Protein AF-A0A7R9I7J0-F1 (afdb_monomer_lite)

Structure (mmCIF, N/CA/C/O backbone):
data_AF-A0A7R9I7J0-F1
#
_entry.id   AF-A0A7R9I7J0-F1
#
loop_
_atom_site.group_PDB
_atom_site.id
_atom_site.type_symbol
_atom_site.label_atom_id
_atom_site.label_alt_id
_atom_site.label_comp_id
_atom_site.label_asym_id
_atom_site.label_entity_id
_atom_site.label_seq_id
_atom_site.pdbx_PDB_ins_code
_atom_site.Cartn_x
_atom_site.Cartn_y
_atom_site.Cartn_z
_atom_site.occupancy
_atom_site.B_iso_or_equiv
_atom_site.auth_seq_id
_atom_site.auth_comp_id
_atom_site.auth_asym_id
_atom_site.auth_atom_id
_atom_site.pdbx_PDB_model_num
ATOM 1 N N . MET A 1 1 ? -8.932 -5.254 -7.037 1.00 58.69 1 MET A N 1
ATOM 2 C CA . MET A 1 1 ? -7.591 -5.316 -7.656 1.00 58.69 1 MET A CA 1
ATOM 3 C C . MET A 1 1 ? -7.175 -3.892 -7.973 1.00 58.69 1 MET A C 1
ATOM 5 O O . MET A 1 1 ? -8.013 -3.169 -8.493 1.00 58.69 1 MET A O 1
ATOM 9 N N . THR A 1 2 ? -5.963 -3.481 -7.601 1.00 77.88 2 THR A N 1
ATOM 10 C CA . THR A 1 2 ? -5.489 -2.081 -7.663 1.00 77.88 2 THR A CA 1
ATOM 11 C C . THR A 1 2 ? -4.429 -1.831 -8.735 1.00 77.88 2 THR A C 1
ATOM 13 O O . THR A 1 2 ? -3.881 -0.741 -8.774 1.00 77.88 2 THR A O 1
ATOM 16 N N . GLY A 1 3 ? -4.116 -2.813 -9.585 1.00 87.56 3 GLY A N 1
ATOM 17 C CA . GLY A 1 3 ? -3.212 -2.579 -10.714 1.00 87.56 3 GLY A CA 1
ATOM 18 C C . GLY A 1 3 ? -3.819 -1.680 -11.789 1.00 87.56 3 GLY A C 1
ATOM 19 O O . GLY A 1 3 ? -4.975 -1.266 -11.687 1.00 87.56 3 GLY A O 1
ATOM 20 N N . ASP A 1 4 ? -3.058 -1.448 -12.851 1.00 93.06 4 ASP A N 1
ATOM 21 C CA . ASP A 1 4 ? -3.454 -0.582 -13.961 1.00 93.06 4 ASP A CA 1
ATOM 22 C C . ASP A 1 4 ? -4.636 -1.150 -14.760 1.00 93.06 4 ASP A C 1
ATOM 24 O O . ASP A 1 4 ? -4.475 -1.991 -15.647 1.00 93.06 4 ASP A O 1
ATOM 28 N N . TRP A 1 5 ? -5.841 -0.665 -14.453 1.00 89.12 5 TRP A N 1
ATOM 29 C CA . TRP A 1 5 ? -7.087 -1.052 -15.113 1.00 89.12 5 TRP A CA 1
ATOM 30 C C . TRP A 1 5 ? -7.952 0.178 -15.397 1.00 89.12 5 TRP A C 1
ATOM 32 O O . TRP A 1 5 ? -7.953 1.151 -14.648 1.00 89.12 5 TRP A O 1
ATOM 42 N N . SER A 1 6 ? -8.738 0.137 -16.473 1.00 87.19 6 SER A N 1
ATOM 43 C CA . SER A 1 6 ? -9.725 1.177 -16.773 1.00 87.19 6 SER A CA 1
ATOM 44 C C . SER A 1 6 ? -11.091 0.848 -16.162 1.00 87.19 6 SER A C 1
ATOM 46 O O . SER A 1 6 ? -11.452 -0.316 -15.996 1.00 87.19 6 SER A O 1
ATOM 48 N N . GLY A 1 7 ? -11.868 1.883 -15.818 1.00 85.50 7 GLY A N 1
ATOM 49 C CA . GLY A 1 7 ? -13.247 1.721 -15.332 1.00 85.50 7 GLY A CA 1
ATOM 50 C C . GLY A 1 7 ? -13.379 1.053 -13.959 1.00 85.50 7 GLY A C 1
ATOM 51 O O . GLY A 1 7 ? -14.442 0.531 -13.631 1.00 85.50 7 GLY A O 1
ATOM 52 N N . VAL A 1 8 ? -12.311 1.050 -13.163 1.00 89.19 8 VAL A N 1
ATOM 53 C CA . VAL A 1 8 ? -12.310 0.530 -11.793 1.00 89.19 8 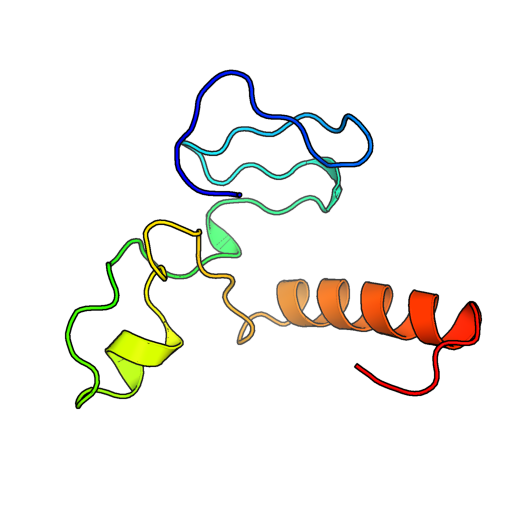VAL A CA 1
ATOM 54 C C . VAL A 1 8 ? -12.870 1.550 -10.805 1.00 89.19 8 VAL A C 1
ATOM 56 O O . VAL A 1 8 ? -12.729 2.759 -10.970 1.00 89.19 8 VAL A O 1
ATOM 59 N N . SER A 1 9 ? -13.491 1.040 -9.746 1.00 92.06 9 SER A N 1
ATOM 60 C CA . SER A 1 9 ? -13.958 1.807 -8.593 1.00 92.06 9 SER A CA 1
ATOM 61 C C . SER A 1 9 ? -13.631 1.049 -7.311 1.00 92.06 9 SER A C 1
ATOM 63 O O . SER A 1 9 ? -13.538 -0.182 -7.317 1.00 92.06 9 SER A O 1
ATOM 65 N N . GLY A 1 10 ? -13.490 1.760 -6.193 1.00 89.31 10 GLY A N 1
ATOM 66 C CA . GLY A 1 10 ? -13.377 1.113 -4.886 1.00 89.31 10 GLY A CA 1
ATOM 67 C C . GLY A 1 10 ? -14.652 0.350 -4.510 1.00 89.31 10 GLY A C 1
ATOM 68 O O . GLY A 1 10 ? -15.727 0.612 -5.049 1.00 89.31 10 GLY A O 1
ATOM 69 N N . THR A 1 11 ? -14.556 -0.566 -3.542 1.00 89.12 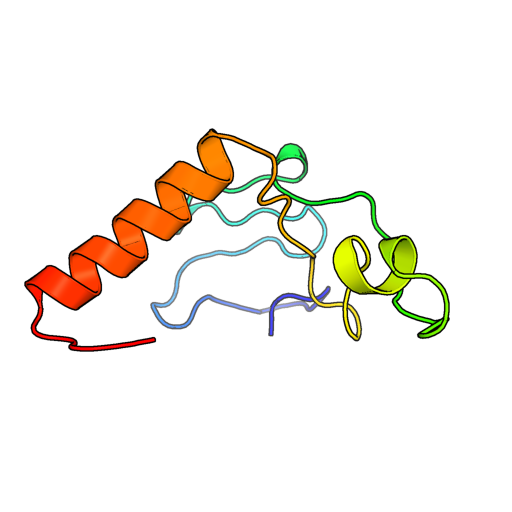11 THR A N 1
ATOM 70 C CA . THR A 1 11 ? -15.689 -1.385 -3.061 1.00 89.12 11 THR A CA 1
ATOM 71 C C . THR A 1 11 ? -16.884 -0.540 -2.592 1.00 89.12 11 THR A C 1
ATOM 73 O O . THR A 1 11 ? -18.025 -0.963 -2.731 1.00 89.12 11 THR A O 1
ATOM 76 N N . GLY A 1 12 ? -16.634 0.674 -2.087 1.00 89.44 12 GLY A N 1
ATOM 77 C CA . GLY A 1 12 ? -17.659 1.658 -1.708 1.00 89.44 12 GLY A CA 1
ATOM 78 C C . GLY A 1 12 ? -18.044 2.658 -2.809 1.00 89.44 12 GLY A C 1
ATOM 79 O O . GLY A 1 12 ? -18.629 3.690 -2.500 1.00 89.44 12 GLY A O 1
ATOM 80 N N . GLY A 1 13 ? -17.673 2.411 -4.070 1.00 92.69 13 GLY A N 1
ATOM 81 C CA . GLY A 1 13 ? -17.945 3.305 -5.203 1.00 92.69 13 GLY A CA 1
ATOM 82 C C . GLY A 1 13 ? -17.018 4.521 -5.304 1.00 92.69 13 GLY A C 1
ATOM 83 O O . GLY A 1 13 ? -17.298 5.441 -6.069 1.00 92.69 13 GLY A O 1
ATOM 84 N N . SER A 1 14 ? -15.919 4.553 -4.545 1.00 92.31 14 SER A N 1
ATOM 85 C CA . SER A 1 14 ? -14.943 5.641 -4.623 1.00 92.31 14 SER A CA 1
ATOM 86 C C . SER A 1 14 ? -14.238 5.676 -5.979 1.00 92.31 14 SER A C 1
ATOM 88 O O . SER A 1 14 ? -13.926 4.633 -6.565 1.00 92.31 14 SER A O 1
ATOM 90 N N . SER A 1 15 ? -13.959 6.889 -6.458 1.00 91.88 15 SER A N 1
ATOM 91 C CA . SER A 1 15 ? -13.123 7.098 -7.637 1.00 91.88 15 SER A CA 1
ATOM 92 C C . SER A 1 15 ? -11.680 6.671 -7.367 1.00 91.88 15 SER A C 1
ATOM 94 O O . SER A 1 15 ? -11.180 6.757 -6.242 1.00 91.88 15 SER A O 1
ATOM 96 N N . VAL A 1 16 ? -11.015 6.206 -8.421 1.00 92.69 16 VAL A N 1
ATOM 97 C CA . VAL A 1 16 ? -9.614 5.787 -8.412 1.00 92.69 16 VAL A CA 1
ATOM 98 C C . VAL A 1 16 ? -8.988 6.122 -9.764 1.00 92.69 16 VAL A C 1
ATOM 100 O O . VAL A 1 16 ? -9.653 6.044 -10.797 1.00 92.69 16 VAL A O 1
ATOM 103 N N . ASP A 1 17 ? -7.716 6.495 -9.742 1.00 93.88 17 ASP A N 1
ATOM 104 C CA . ASP A 1 17 ? -6.864 6.631 -10.919 1.00 93.88 17 ASP A CA 1
ATOM 105 C C . ASP A 1 17 ? -5.648 5.720 -10.729 1.00 93.88 17 ASP A C 1
ATOM 107 O O . ASP A 1 17 ? -4.650 6.112 -10.126 1.00 93.88 17 ASP A O 1
ATOM 111 N N . THR A 1 18 ? -5.756 4.467 -11.174 1.00 94.00 18 THR A N 1
ATOM 112 C CA . THR A 1 18 ? -4.711 3.459 -10.936 1.00 94.00 18 THR A CA 1
ATOM 113 C C . THR A 1 18 ? -3.410 3.818 -11.646 1.00 94.00 18 THR A C 1
ATOM 115 O O . THR A 1 18 ? -2.358 3.765 -11.023 1.00 94.00 18 THR A O 1
ATOM 118 N N . TYR A 1 19 ? -3.489 4.334 -12.877 1.00 94.62 19 TYR A N 1
ATOM 119 C CA . TYR A 1 19 ? -2.314 4.692 -13.680 1.00 94.62 19 TYR A CA 1
ATOM 120 C C . TYR A 1 19 ? -1.427 5.754 -13.019 1.00 94.62 19 TYR A C 1
ATOM 122 O O . TYR A 1 19 ? -0.213 5.758 -13.213 1.00 94.62 19 TYR A O 1
ATOM 130 N N . ASN A 1 20 ? -2.019 6.650 -12.224 1.00 95.00 20 ASN A N 1
ATOM 131 C CA . ASN A 1 20 ? -1.288 7.673 -11.472 1.00 95.00 20 ASN A CA 1
ATOM 132 C C . ASN A 1 20 ? -1.147 7.341 -9.975 1.00 95.00 20 ASN A C 1
ATOM 134 O O . ASN A 1 20 ? -0.761 8.210 -9.188 1.00 95.00 20 ASN A O 1
ATOM 138 N N . LYS A 1 21 ? -1.469 6.105 -9.561 1.00 95.62 21 LYS A N 1
ATOM 139 C CA . LYS A 1 21 ? -1.516 5.665 -8.155 1.00 95.62 21 LYS A CA 1
ATOM 140 C C . LYS A 1 21 ? -2.366 6.600 -7.273 1.00 95.62 21 LYS A C 1
ATOM 142 O O . LYS A 1 21 ? -2.035 6.875 -6.120 1.00 95.62 21 LYS A O 1
ATOM 147 N N . GLY A 1 22 ? -3.457 7.118 -7.832 1.00 95.94 22 GLY A N 1
ATOM 148 C CA . GLY A 1 22 ? -4.375 8.056 -7.198 1.00 95.94 22 GLY A CA 1
ATOM 149 C C . GLY A 1 22 ? -5.535 7.350 -6.501 1.00 95.94 22 GLY A C 1
ATOM 150 O O . GLY A 1 22 ? -6.457 6.856 -7.152 1.00 95.94 22 GLY A O 1
ATOM 151 N N . TYR A 1 23 ? -5.535 7.375 -5.168 1.00 95.81 23 TYR A N 1
ATOM 152 C CA . TYR A 1 23 ? -6.575 6.783 -4.318 1.00 95.81 23 TYR A CA 1
ATOM 153 C C . TYR A 1 23 ? -7.190 7.852 -3.403 1.00 95.81 23 TYR A C 1
ATOM 155 O O . TYR A 1 23 ? -6.939 7.859 -2.194 1.00 95.81 23 TYR A O 1
ATOM 163 N N . PRO A 1 24 ? -8.003 8.775 -3.952 1.00 95.62 24 PRO A N 1
ATOM 164 C CA . PRO A 1 24 ? -8.432 9.996 -3.264 1.00 95.62 24 PRO A CA 1
ATOM 165 C C . PRO A 1 24 ? -9.302 9.758 -2.023 1.00 95.62 24 PRO A C 1
ATOM 167 O O . PRO A 1 24 ? -9.375 10.629 -1.164 1.00 95.62 24 PRO A O 1
ATOM 170 N N . ALA A 1 25 ? -9.951 8.596 -1.902 1.00 95.00 25 ALA A N 1
ATOM 171 C CA . ALA A 1 25 ? -10.762 8.270 -0.728 1.00 95.00 25 ALA A CA 1
ATOM 172 C C . ALA A 1 25 ? -9.932 8.010 0.546 1.00 95.00 25 ALA A C 1
ATOM 174 O O . ALA A 1 25 ? -10.443 8.214 1.643 1.00 95.00 25 ALA A O 1
ATOM 175 N N . VAL A 1 26 ? -8.666 7.583 0.417 1.00 95.88 26 VAL A N 1
ATOM 176 C CA . VAL A 1 26 ? -7.738 7.393 1.558 1.00 95.88 26 VAL A CA 1
ATOM 177 C C . VAL A 1 26 ? -6.835 8.611 1.802 1.00 95.88 26 VAL A C 1
ATOM 179 O O . VAL A 1 26 ? -6.295 8.779 2.901 1.00 95.88 26 VAL A O 1
ATOM 182 N N . PRO A 1 27 ? -6.982 9.646 0.973 1.00 96.06 27 PRO A N 1
ATOM 183 C CA . PRO A 1 27 ? -6.031 10.127 -0.050 1.00 96.06 27 PRO A CA 1
ATOM 184 C C . PRO A 1 27 ? -4.616 9.517 -0.043 1.00 96.06 27 PRO A C 1
ATOM 186 O O . PRO A 1 27 ? -3.732 10.037 0.637 1.00 96.06 27 PRO A O 1
ATOM 189 N N . TYR A 1 28 ? -4.375 8.484 -0.856 1.00 97.81 28 TYR A N 1
ATOM 190 C CA . TYR A 1 28 ? -3.009 8.139 -1.283 1.00 97.81 28 TYR A CA 1
ATOM 191 C C . TYR A 1 28 ? -2.696 8.703 -2.670 1.00 97.81 28 TYR A C 1
ATOM 193 O O . TYR A 1 28 ? -3.577 8.774 -3.534 1.00 97.81 28 TYR A O 1
ATOM 201 N N . GLY A 1 29 ? -1.434 9.065 -2.872 1.00 97.44 29 GLY A N 1
ATOM 202 C CA . GLY A 1 29 ? -0.847 9.397 -4.166 1.00 97.44 29 GLY A CA 1
ATOM 203 C C . GLY A 1 29 ? 0.420 8.586 -4.430 1.00 97.44 29 GLY A C 1
ATOM 204 O O . GLY A 1 29 ? 0.842 7.780 -3.607 1.00 97.44 29 GLY A O 1
ATOM 205 N N . SER A 1 30 ? 1.073 8.826 -5.567 1.00 97.06 30 SER A N 1
ATOM 206 C CA . SER A 1 30 ? 2.254 8.060 -5.994 1.00 97.06 30 SER A CA 1
ATOM 207 C C . SER A 1 30 ? 3.394 7.998 -4.969 1.00 97.06 30 SER A C 1
ATOM 209 O O . SER A 1 30 ? 4.061 6.972 -4.889 1.00 97.06 30 SER A O 1
ATOM 211 N N . GLY A 1 31 ? 3.586 9.045 -4.157 1.00 97.88 31 GLY A N 1
ATOM 212 C CA . GLY A 1 31 ? 4.609 9.094 -3.102 1.00 97.88 31 GLY A CA 1
ATOM 213 C C . GLY A 1 31 ? 4.359 8.172 -1.901 1.00 97.88 31 GLY A C 1
ATOM 214 O O . GLY A 1 31 ? 5.253 7.995 -1.077 1.00 97.88 31 GLY A O 1
ATOM 215 N N . ASP A 1 32 ? 3.171 7.577 -1.803 1.00 98.56 32 ASP A N 1
ATOM 216 C CA . ASP A 1 32 ? 2.806 6.631 -0.743 1.00 98.56 32 ASP A CA 1
ATOM 217 C C . ASP A 1 32 ? 3.136 5.175 -1.104 1.00 98.56 32 ASP A C 1
ATOM 219 O O . ASP A 1 32 ? 2.960 4.271 -0.287 1.00 98.56 32 ASP A O 1
ATOM 223 N N . PHE A 1 33 ? 3.627 4.942 -2.321 1.00 98.38 33 PHE A N 1
A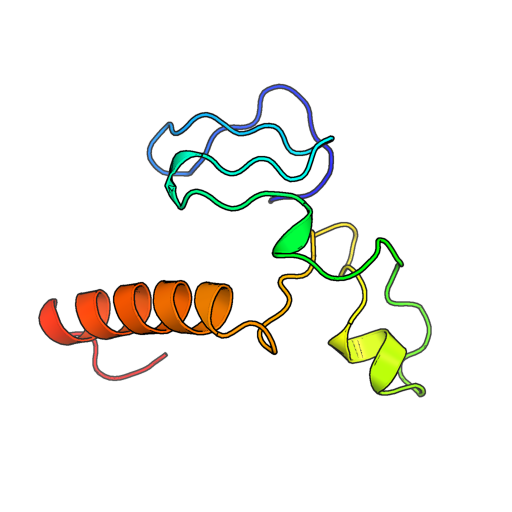TOM 224 C CA . PHE A 1 33 ? 3.980 3.631 -2.852 1.00 98.38 33 PHE A CA 1
ATOM 225 C C . PHE A 1 33 ? 5.491 3.519 -3.053 1.00 98.38 33 PHE A C 1
ATOM 227 O O . PHE A 1 33 ? 6.190 4.522 -3.201 1.00 98.38 33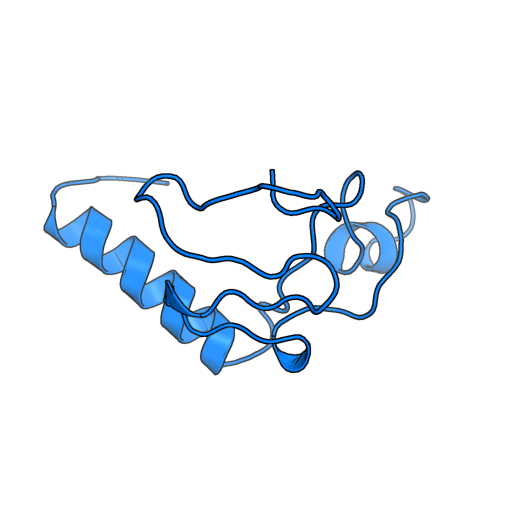 PHE A O 1
ATOM 234 N N . HIS A 1 34 ? 6.001 2.292 -3.086 1.00 98.19 34 HIS A N 1
ATOM 235 C CA . HIS A 1 34 ? 7.339 2.036 -3.600 1.00 98.19 34 HIS A CA 1
ATOM 236 C C . HIS A 1 34 ? 7.410 2.318 -5.113 1.00 98.19 34 HIS A C 1
ATOM 238 O O . HIS A 1 34 ? 6.390 2.401 -5.820 1.00 98.19 34 HIS A O 1
ATOM 244 N N . ASP A 1 35 ? 8.638 2.475 -5.610 1.00 96.81 35 ASP A N 1
ATOM 245 C CA . ASP A 1 35 ? 8.904 2.582 -7.042 1.00 96.81 35 ASP A CA 1
ATOM 246 C C . ASP A 1 35 ? 8.363 1.349 -7.777 1.00 96.81 35 ASP A C 1
ATOM 248 O O . ASP A 1 35 ? 8.395 0.227 -7.273 1.00 96.81 35 ASP A O 1
ATOM 252 N N . THR A 1 36 ? 7.848 1.550 -8.990 1.00 96.38 36 THR A N 1
ATOM 253 C CA . THR A 1 36 ? 7.247 0.454 -9.755 1.00 96.38 36 THR A CA 1
ATOM 254 C C . THR A 1 36 ? 8.312 -0.551 -10.197 1.00 96.38 36 THR A C 1
ATOM 256 O O . THR A 1 36 ? 9.191 -0.254 -11.006 1.00 96.38 36 THR A O 1
ATOM 259 N N . CYS A 1 37 ? 8.190 -1.773 -9.688 1.00 97.19 37 CYS A N 1
ATOM 260 C CA . CYS A 1 37 ? 8.948 -2.954 -10.086 1.00 97.19 37 CYS A CA 1
ATOM 261 C C . CYS A 1 37 ? 8.090 -4.203 -9.871 1.00 97.19 37 CYS A C 1
ATOM 263 O O . CYS A 1 37 ? 7.144 -4.168 -9.097 1.00 97.19 37 CYS A O 1
ATOM 265 N N . ALA A 1 38 ? 8.410 -5.313 -10.538 1.00 97.75 38 ALA A N 1
ATOM 266 C CA . ALA A 1 38 ? 7.701 -6.579 -10.349 1.00 97.75 38 ALA A CA 1
ATOM 267 C C . ALA A 1 38 ? 8.472 -7.507 -9.401 1.00 97.75 38 ALA A C 1
ATOM 269 O O . ALA A 1 38 ? 9.700 -7.618 -9.493 1.00 97.75 38 ALA A O 1
ATOM 270 N N . ILE A 1 39 ? 7.752 -8.233 -8.542 1.00 98.25 39 ILE A N 1
ATOM 271 C CA . ILE A 1 39 ? 8.335 -9.374 -7.825 1.00 98.25 39 ILE A CA 1
ATOM 272 C C . ILE A 1 39 ? 8.676 -10.461 -8.849 1.00 98.25 39 ILE A C 1
ATOM 274 O O . ILE A 1 39 ? 7.793 -11.013 -9.507 1.00 98.25 39 ILE A O 1
ATOM 278 N N . ASN A 1 40 ? 9.962 -10.769 -8.993 1.00 98.19 40 ASN A N 1
ATOM 279 C CA . ASN A 1 40 ? 10.467 -11.760 -9.946 1.00 98.19 40 ASN A CA 1
ATOM 280 C C . ASN A 1 40 ? 11.621 -12.617 -9.395 1.00 98.19 40 ASN A C 1
ATOM 282 O O . ASN A 1 40 ? 12.044 -13.565 -10.058 1.00 98.19 40 ASN A O 1
ATOM 286 N N . ASN A 1 41 ? 12.108 -12.331 -8.185 1.00 98.00 41 ASN A N 1
ATOM 287 C CA . ASN A 1 41 ? 13.182 -13.065 -7.536 1.00 98.00 41 ASN A CA 1
ATOM 288 C C . ASN A 1 41 ? 12.899 -13.264 -6.040 1.00 98.00 41 ASN A C 1
ATOM 290 O O . ASN A 1 41 ? 13.244 -12.434 -5.204 1.00 98.00 41 ASN A O 1
ATOM 294 N N . TYR A 1 42 ? 12.358 -14.430 -5.688 1.00 98.06 42 TYR A N 1
ATOM 295 C CA . TYR A 1 42 ? 12.067 -14.789 -4.295 1.00 98.06 42 TYR A CA 1
ATOM 296 C C . TYR A 1 42 ? 13.311 -15.056 -3.428 1.00 98.06 42 TYR A C 1
ATOM 298 O O . TYR A 1 42 ? 13.176 -15.218 -2.217 1.00 98.06 42 TYR A O 1
ATOM 306 N N . ASN A 1 43 ? 14.515 -15.076 -4.012 1.00 98.62 43 ASN A N 1
ATOM 307 C CA . ASN A 1 43 ? 15.768 -15.139 -3.253 1.00 98.62 43 ASN A CA 1
ATOM 308 C C . ASN A 1 43 ? 16.288 -13.748 -2.842 1.00 98.62 43 ASN A C 1
ATOM 310 O O . ASN A 1 43 ? 17.256 -13.666 -2.089 1.00 98.62 43 ASN A O 1
ATOM 314 N N . ASP A 1 44 ? 15.670 -12.663 -3.320 1.00 98.44 44 ASP A N 1
ATOM 315 C CA . ASP A 1 44 ? 15.982 -11.290 -2.921 1.00 98.44 44 ASP A CA 1
ATOM 316 C C . ASP A 1 44 ? 14.849 -10.721 -2.056 1.00 98.44 44 ASP A C 1
ATOM 318 O O . ASP A 1 44 ? 13.756 -10.413 -2.532 1.00 98.44 44 ASP A O 1
ATOM 322 N N . ALA A 1 45 ? 15.121 -10.554 -0.760 1.00 98.31 45 ALA A N 1
ATOM 323 C CA . ALA A 1 45 ? 14.140 -10.043 0.191 1.00 98.31 45 ALA A CA 1
ATOM 324 C C . ALA A 1 45 ? 13.663 -8.616 -0.130 1.00 98.31 45 ALA A C 1
ATOM 326 O O . ALA A 1 45 ? 12.517 -8.295 0.178 1.00 98.31 45 ALA A O 1
ATOM 327 N N . ASN A 1 46 ? 14.500 -7.767 -0.737 1.00 98.19 46 ASN A N 1
ATOM 328 C CA . ASN A 1 46 ? 14.085 -6.421 -1.134 1.00 98.19 46 ASN A CA 1
ATOM 329 C C . ASN A 1 46 ? 13.133 -6.473 -2.328 1.00 98.19 46 ASN A C 1
ATOM 331 O O . ASN A 1 46 ? 12.118 -5.783 -2.315 1.00 98.19 46 ASN A O 1
ATOM 335 N N . ASN A 1 47 ? 13.410 -7.332 -3.316 1.00 98.31 47 ASN A N 1
ATOM 336 C CA . ASN A 1 47 ? 12.490 -7.545 -4.432 1.00 98.31 47 ASN A CA 1
ATOM 337 C C . ASN A 1 47 ? 11.132 -8.057 -3.942 1.00 98.31 47 ASN A C 1
ATOM 339 O O . ASN A 1 47 ? 10.109 -7.558 -4.381 1.00 98.31 47 ASN A O 1
ATOM 343 N N . VAL A 1 48 ? 11.112 -9.000 -2.996 1.00 98.38 48 VAL A N 1
ATOM 344 C CA . VAL A 1 48 ? 9.858 -9.542 -2.446 1.00 98.38 48 VAL A CA 1
ATOM 345 C C . VAL A 1 48 ? 9.059 -8.504 -1.651 1.00 98.38 48 VAL A C 1
ATOM 347 O O . VAL A 1 48 ? 7.834 -8.564 -1.655 1.00 98.38 48 VAL A O 1
ATOM 350 N N . ARG A 1 49 ? 9.728 -7.597 -0.931 1.00 98.25 49 ARG A N 1
ATOM 351 C CA . ARG A 1 49 ? 9.070 -6.686 0.022 1.00 98.25 49 ARG A CA 1
ATOM 352 C C . ARG A 1 49 ? 8.671 -5.333 -0.551 1.00 98.25 49 ARG A C 1
ATOM 354 O O . ARG A 1 49 ? 7.784 -4.722 0.023 1.00 98.25 49 ARG A O 1
ATOM 361 N N . ASN A 1 50 ? 9.349 -4.874 -1.602 1.00 98.25 50 ASN A N 1
ATOM 362 C CA . ASN A 1 50 ? 9.229 -3.495 -2.083 1.00 98.25 50 ASN A CA 1
ATOM 363 C C . ASN A 1 50 ? 8.827 -3.410 -3.567 1.00 98.25 50 ASN A C 1
ATOM 365 O O . ASN A 1 50 ? 8.963 -2.348 -4.170 1.00 98.25 50 ASN A O 1
ATOM 369 N N . CYS A 1 51 ? 8.420 -4.524 -4.183 1.00 98.12 51 CYS A N 1
ATOM 370 C CA . CYS A 1 51 ? 7.939 -4.555 -5.563 1.00 98.12 51 CYS A CA 1
ATOM 371 C C . CYS A 1 51 ? 6.488 -5.028 -5.640 1.00 98.12 51 CYS A C 1
ATOM 373 O O . CYS A 1 51 ? 5.979 -5.731 -4.772 1.00 98.12 51 CYS A O 1
ATOM 375 N N . GLU A 1 52 ? 5.836 -4.681 -6.742 1.00 97.62 52 GLU A N 1
ATOM 376 C CA . GLU A 1 52 ? 4.440 -4.974 -7.019 1.00 97.62 52 GLU A CA 1
ATOM 377 C C . GLU A 1 52 ? 4.225 -6.481 -7.224 1.00 97.62 52 GLU A C 1
ATOM 379 O O . GLU A 1 52 ? 4.790 -7.121 -8.125 1.00 97.62 52 GLU A O 1
ATOM 384 N N . LEU A 1 53 ? 3.360 -7.057 -6.390 1.00 96.75 53 LEU A N 1
ATOM 385 C CA . LEU A 1 53 ? 2.896 -8.429 -6.539 1.00 96.75 53 LEU A CA 1
ATOM 386 C C . LEU A 1 53 ? 1.864 -8.474 -7.665 1.00 96.75 53 LEU A C 1
ATOM 388 O O . LEU A 1 53 ? 0.773 -7.930 -7.522 1.00 96.75 53 LEU A O 1
ATOM 392 N N . THR A 1 54 ? 2.222 -9.096 -8.791 1.00 94.44 54 THR A N 1
ATOM 393 C CA . THR A 1 54 ? 1.339 -9.262 -9.966 1.00 94.44 54 THR A CA 1
ATOM 394 C C . THR A 1 54 ? 0.663 -7.961 -10.436 1.00 94.44 54 THR A C 1
ATOM 396 O O . THR A 1 54 ? -0.478 -7.974 -10.902 1.00 94.44 54 THR A O 1
ATOM 399 N N . GLY A 1 55 ? 1.387 -6.838 -10.340 1.00 93.06 55 GLY A N 1
ATOM 400 C CA . GLY A 1 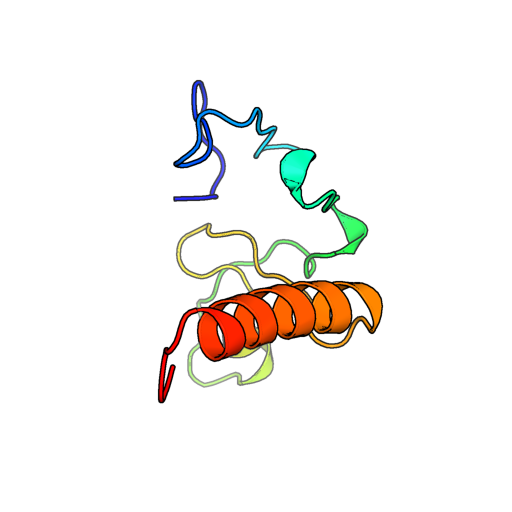55 ? 0.933 -5.506 -10.760 1.00 93.06 55 GLY A CA 1
ATOM 401 C C . GLY A 1 55 ? 0.056 -4.774 -9.741 1.00 93.06 55 GLY A C 1
ATOM 402 O O . GLY A 1 55 ? -0.521 -3.744 -10.069 1.00 93.06 55 GLY A O 1
ATOM 403 N N . LEU A 1 56 ? -0.091 -5.290 -8.518 1.00 95.56 56 LEU A N 1
ATOM 404 C CA . LEU A 1 56 ? -0.715 -4.553 -7.420 1.00 95.56 56 LEU A CA 1
ATOM 405 C C . LEU A 1 56 ? 0.261 -3.494 -6.901 1.00 95.56 56 LEU A C 1
ATOM 407 O O . LEU A 1 56 ? 1.349 -3.850 -6.453 1.00 95.56 56 LEU A O 1
ATOM 411 N N . HIS A 1 57 ? -0.133 -2.217 -6.928 1.00 96.94 57 HIS A N 1
ATOM 412 C CA . HIS A 1 57 ? 0.728 -1.149 -6.420 1.00 96.94 57 HIS A CA 1
ATOM 413 C C . HIS A 1 57 ? 1.070 -1.356 -4.945 1.00 96.94 57 HIS A C 1
ATOM 415 O O . HIS A 1 57 ? 0.182 -1.509 -4.100 1.00 96.94 57 HIS A O 1
ATOM 421 N N . ASP A 1 58 ? 2.366 -1.330 -4.659 1.00 97.88 58 ASP A N 1
ATOM 422 C CA . ASP A 1 58 ? 2.929 -1.694 -3.367 1.00 97.88 58 ASP A CA 1
ATOM 423 C C . ASP A 1 58 ? 3.095 -0.463 -2.466 1.00 97.88 58 ASP A C 1
ATOM 425 O O . ASP A 1 58 ? 3.847 0.458 -2.788 1.00 97.88 58 ASP A O 1
ATOM 429 N N . LEU A 1 59 ? 2.339 -0.398 -1.367 1.00 98.44 59 LEU A N 1
ATOM 430 C CA . LEU A 1 59 ? 2.400 0.719 -0.418 1.00 98.44 59 LEU A CA 1
ATOM 431 C C . LEU A 1 59 ? 3.728 0.720 0.343 1.00 98.44 59 LEU A C 1
ATOM 433 O O . LEU A 1 59 ? 4.207 -0.325 0.768 1.00 98.44 59 LEU A O 1
ATOM 437 N N . ASN A 1 60 ? 4.266 1.906 0.618 1.00 98.50 60 ASN A N 1
ATOM 438 C CA . ASN A 1 60 ? 5.468 2.069 1.424 1.00 98.50 60 ASN A CA 1
ATOM 439 C C . ASN A 1 60 ? 5.115 2.212 2.911 1.00 98.50 60 ASN A C 1
ATOM 441 O O . ASN A 1 60 ? 4.945 3.321 3.423 1.00 98.50 60 ASN A O 1
ATOM 445 N N . GLN A 1 61 ? 5.051 1.098 3.646 1.00 98.31 61 GLN A N 1
ATOM 446 C CA . GLN A 1 61 ? 4.784 1.122 5.093 1.00 98.31 61 GLN A CA 1
ATOM 447 C C . GLN A 1 61 ? 5.974 1.647 5.925 1.00 98.31 61 GLN A C 1
ATOM 449 O O . GLN A 1 61 ? 5.869 1.755 7.146 1.00 98.31 61 GLN A O 1
ATOM 454 N N . GLY A 1 62 ? 7.097 2.026 5.306 1.00 97.94 62 GLY A N 1
ATOM 455 C CA . GLY A 1 62 ? 8.132 2.832 5.959 1.00 97.94 62 GLY A CA 1
ATOM 456 C C . GLY A 1 62 ? 7.666 4.267 6.244 1.00 97.94 62 GLY A C 1
ATOM 457 O O . GLY A 1 62 ? 8.073 4.859 7.247 1.00 97.94 62 GLY A O 1
ATOM 458 N N . SER A 1 63 ? 6.752 4.801 5.426 1.00 98.50 63 SER A N 1
ATOM 459 C CA . SER A 1 63 ? 6.159 6.133 5.597 1.00 98.50 63 SER A CA 1
ATOM 460 C C . SER A 1 63 ? 5.291 6.216 6.859 1.00 98.50 63 SER A C 1
ATOM 462 O O . SER A 1 63 ? 4.415 5.377 7.084 1.00 98.50 63 SER A O 1
ATOM 464 N N . ASP A 1 64 ? 5.501 7.256 7.676 1.00 98.62 64 ASP A N 1
ATOM 465 C CA . ASP A 1 64 ? 4.653 7.538 8.846 1.00 98.62 64 ASP A CA 1
ATOM 466 C C . ASP A 1 64 ? 3.195 7.790 8.435 1.00 98.62 64 ASP A C 1
ATOM 468 O O . ASP A 1 64 ? 2.274 7.350 9.121 1.00 98.62 64 ASP A O 1
ATOM 472 N N . TYR A 1 65 ? 2.976 8.445 7.290 1.00 98.56 65 TYR A N 1
ATOM 473 C CA . TYR A 1 65 ? 1.635 8.716 6.773 1.00 98.56 65 TYR A CA 1
ATOM 474 C C . TYR A 1 65 ? 0.900 7.424 6.404 1.00 98.56 65 TYR A C 1
ATOM 476 O O . TYR A 1 65 ? -0.232 7.202 6.838 1.00 98.56 65 TYR A O 1
ATOM 484 N N . VAL A 1 66 ? 1.566 6.534 5.660 1.00 98.69 66 VAL A N 1
ATOM 485 C CA . VAL A 1 66 ? 0.997 5.239 5.263 1.00 98.69 66 VAL A CA 1
ATOM 486 C C . VAL A 1 66 ? 0.695 4.389 6.495 1.00 98.69 66 VAL A C 1
ATOM 488 O O . VAL A 1 66 ? -0.407 3.848 6.600 1.00 98.69 66 VAL A O 1
ATOM 491 N N . ARG A 1 67 ? 1.620 4.331 7.464 1.00 98.69 67 ARG A N 1
ATOM 492 C CA . ARG A 1 67 ? 1.392 3.638 8.741 1.00 98.69 67 ARG A CA 1
ATOM 493 C C . ARG A 1 67 ? 0.208 4.210 9.504 1.00 98.69 67 ARG A C 1
ATOM 495 O O . ARG A 1 67 ? -0.616 3.429 9.965 1.00 98.69 67 ARG A O 1
ATOM 502 N N . GLY A 1 68 ? 0.094 5.535 9.598 1.00 98.75 68 GLY A N 1
ATOM 503 C CA . GLY A 1 68 ? -1.032 6.198 10.255 1.00 98.75 68 GLY A CA 1
ATOM 504 C C . GLY A 1 68 ? -2.373 5.760 9.671 1.00 98.75 68 GLY A C 1
ATOM 505 O O . GLY A 1 68 ? -3.237 5.291 10.402 1.00 98.75 68 GLY A O 1
ATOM 506 N N . LYS A 1 69 ? -2.509 5.783 8.341 1.00 98.50 69 LYS A N 1
ATOM 507 C CA . LYS A 1 69 ? -3.735 5.343 7.654 1.00 98.50 69 LYS A CA 1
ATOM 508 C C . LYS A 1 69 ? -4.085 3.872 7.902 1.00 98.50 69 LYS A C 1
ATOM 510 O O . LYS A 1 69 ? -5.256 3.555 8.101 1.00 98.50 69 LYS A O 1
ATOM 515 N N . ILE A 1 70 ? -3.092 2.979 7.900 1.00 98.56 70 ILE A N 1
ATOM 516 C CA . ILE A 1 70 ? -3.305 1.550 8.182 1.00 98.56 70 ILE A CA 1
ATOM 517 C C . ILE A 1 70 ? -3.715 1.349 9.646 1.00 98.56 70 ILE A C 1
ATOM 519 O O . ILE A 1 70 ? -4.656 0.609 9.920 1.00 98.56 70 ILE A O 1
ATOM 523 N N . ILE A 1 71 ? -3.043 2.026 10.581 1.00 98.62 71 ILE A N 1
ATOM 524 C CA . ILE A 1 71 ? -3.361 1.975 12.014 1.00 98.62 71 ILE A CA 1
ATOM 525 C C . ILE A 1 71 ? -4.786 2.471 12.265 1.00 98.62 71 ILE A C 1
ATOM 527 O O . ILE A 1 71 ? -5.537 1.792 12.958 1.00 98.62 71 ILE A O 1
ATOM 531 N N . ASP A 1 72 ? -5.178 3.603 11.678 1.00 98.56 72 ASP A N 1
ATOM 532 C CA . ASP A 1 72 ? -6.531 4.149 11.807 1.00 98.56 72 ASP A CA 1
ATOM 533 C C . ASP A 1 72 ? -7.579 3.145 11.310 1.00 98.56 72 ASP A C 1
ATOM 535 O O . ASP A 1 72 ? -8.571 2.889 11.991 1.00 98.56 72 ASP A O 1
ATOM 539 N N . PHE A 1 73 ? -7.339 2.516 10.154 1.00 97.81 73 PHE A N 1
ATOM 540 C CA . PHE A 1 73 ? -8.225 1.486 9.613 1.00 97.81 73 PHE A CA 1
ATOM 541 C C . PHE A 1 73 ? -8.354 0.272 10.546 1.00 97.81 73 PHE A C 1
ATOM 543 O O . PHE A 1 73 ? -9.471 -0.135 10.866 1.00 97.81 73 PHE A O 1
ATOM 550 N N . LEU A 1 74 ? -7.237 -0.287 11.017 1.00 98.50 74 LEU A N 1
ATOM 551 C CA . LEU A 1 74 ? -7.251 -1.451 11.907 1.00 98.50 74 LEU A CA 1
ATOM 552 C C . LEU A 1 74 ? -7.879 -1.121 13.269 1.00 98.50 74 LEU A C 1
ATOM 554 O O . LEU A 1 74 ? -8.658 -1.916 13.790 1.00 98.50 74 LEU A O 1
ATOM 558 N N . ASN A 1 75 ? -7.612 0.063 13.825 1.00 98.56 75 ASN A N 1
ATOM 559 C CA . ASN A 1 75 ? -8.229 0.517 15.073 1.00 98.56 75 ASN A CA 1
ATOM 560 C C . ASN A 1 75 ? -9.742 0.710 14.935 1.00 98.56 75 ASN A C 1
ATOM 562 O O . ASN A 1 75 ? -10.472 0.374 15.866 1.00 98.56 75 ASN A O 1
ATOM 566 N N . ASN A 1 76 ? -10.225 1.198 13.788 1.00 98.25 76 ASN A N 1
ATOM 567 C CA . ASN A 1 76 ? -11.662 1.276 13.523 1.00 98.25 76 ASN A CA 1
ATOM 568 C C . ASN A 1 76 ? -12.299 -0.122 13.538 1.00 98.25 76 ASN A C 1
ATOM 570 O O . ASN A 1 76 ? -13.326 -0.314 14.178 1.00 98.25 76 ASN A O 1
ATOM 574 N N . LEU A 1 77 ? -11.650 -1.124 12.935 1.00 98.38 77 LEU A N 1
ATOM 575 C CA . LEU A 1 77 ? -12.142 -2.505 12.981 1.00 98.38 77 LEU A CA 1
ATOM 576 C C . LEU A 1 77 ? -12.152 -3.083 14.404 1.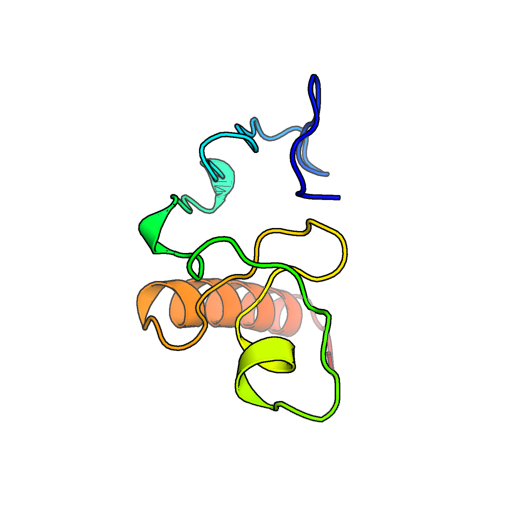00 98.38 77 LEU A C 1
ATOM 578 O O . LEU A 1 77 ? -13.086 -3.795 14.768 1.00 98.38 77 LEU A O 1
ATOM 582 N N . VAL A 1 78 ? -11.146 -2.767 15.226 1.00 98.44 78 VAL A N 1
ATOM 583 C CA . VAL A 1 78 ? -11.142 -3.143 16.652 1.00 98.44 78 VAL A CA 1
ATOM 584 C C . VAL A 1 78 ? -12.306 -2.482 17.394 1.00 98.44 78 VAL A C 1
ATOM 586 O O . VAL A 1 78 ? -12.988 -3.149 18.170 1.00 98.44 78 VAL A O 1
ATOM 589 N N . ALA A 1 79 ? -12.564 -1.194 17.147 1.00 98.38 79 ALA A N 1
ATOM 590 C CA . ALA A 1 79 ? -13.693 -0.479 17.741 1.00 98.38 79 ALA A CA 1
ATOM 591 C C . ALA A 1 79 ? -15.048 -1.082 17.324 1.00 98.38 79 ALA A C 1
ATOM 593 O O . ALA A 1 79 ? -15.967 -1.135 18.142 1.00 98.38 79 ALA A O 1
ATOM 594 N N . ASP A 1 80 ? -15.133 -1.616 16.103 1.00 98.31 80 ASP A N 1
ATOM 595 C CA . ASP A 1 80 ? -16.299 -2.335 15.577 1.00 98.31 80 ASP A CA 1
ATOM 596 C C . ASP A 1 80 ? -16.399 -3.798 16.072 1.00 98.31 80 ASP A C 1
ATOM 598 O O . ASP A 1 80 ? -17.345 -4.513 15.733 1.00 98.31 80 ASP A O 1
ATOM 602 N N . GLY A 1 81 ? -15.461 -4.254 16.913 1.00 98.31 81 GLY A N 1
ATOM 603 C CA . GLY A 1 81 ? -15.513 -5.550 17.599 1.00 98.31 81 GLY A CA 1
ATOM 604 C C . GLY A 1 81 ? -14.672 -6.667 16.976 1.00 98.31 81 GLY A C 1
ATOM 605 O O . GLY A 1 81 ? -14.800 -7.821 17.394 1.00 98.31 81 GLY A O 1
ATOM 606 N N . ALA A 1 82 ? -13.806 -6.367 16.002 1.00 98.00 82 ALA A N 1
ATOM 607 C CA . ALA A 1 82 ? -12.841 -7.338 15.490 1.00 98.00 82 ALA A CA 1
ATOM 608 C C . ALA A 1 82 ? -11.803 -7.716 16.564 1.00 98.00 82 ALA A C 1
ATOM 610 O O . ALA A 1 82 ? -11.348 -6.876 17.339 1.00 98.00 82 ALA A O 1
ATOM 611 N N . SER A 1 83 ? -11.395 -8.988 16.588 1.00 97.00 83 SER A N 1
ATOM 612 C CA . SER A 1 83 ? -10.453 -9.538 17.578 1.00 97.00 83 SER A CA 1
ATOM 613 C C . SER A 1 83 ? -9.115 -10.014 16.990 1.00 97.00 83 SER A C 1
ATOM 615 O O . SER A 1 83 ? -8.283 -10.540 17.729 1.00 97.00 83 SER A O 1
ATOM 617 N N . GLY A 1 84 ? -8.884 -9.826 15.684 1.00 95.56 84 GLY A N 1
ATOM 618 C CA . GLY A 1 84 ? -7.642 -10.185 14.988 1.00 95.56 84 GLY A CA 1
ATOM 619 C C . GLY A 1 84 ? -7.657 -9.817 13.497 1.00 95.56 84 GLY A C 1
ATOM 620 O O . GLY A 1 84 ? -8.715 -9.466 12.972 1.00 95.56 84 GLY A O 1
ATOM 621 N N . PHE A 1 85 ? -6.488 -9.906 12.844 1.00 95.56 85 PHE A N 1
ATOM 622 C CA . PHE A 1 85 ? -6.237 -9.560 11.434 1.00 95.56 85 PHE A CA 1
ATOM 623 C C . PHE A 1 85 ? -5.255 -10.537 10.782 1.00 95.56 85 PHE A C 1
ATOM 625 O O . PHE A 1 85 ? -4.352 -11.016 11.509 1.00 95.56 85 PHE A O 1
#

InterPro domains:
  IPR017853 Glycoside hydrolase superfamily [SSF51445] (5-85)

Secondary structure (DSSP, 8-state):
--SS-SS---TTS---BTTTTBBTTTTB-GGGBPPS-B---TT-HHHHHHSBBTTB--B-TTSHHHHHHHHHHHHHHHHTT----

pLDDT: mean 95.51, std 5.47, range [58.69, 98.75]

Foldseek 3Di:
DLFDDPPDAPPVRHDDDSVQRADCVLGDGPVQFADEDEQDDPVDPCSVQRYDDVRHTHGDCVDPSNVVSVVVVVVVVVVVPDDDD

Sequence (85 aa):
MTGDWSGVSGTGGSSVDTYNKGYPAVPYGSGDFHDTCAINNYNDANNVRNCELTGLHDLNQGSDYVRGKIIDFLNNLVADGASGF

Radius of gyration: 14.27 Å; chains: 1; bounding box: 34×25×34 Å

Organism: NCBI:txid61472